Protein AF-X2D7V7-F1 (afdb_monomer)

InterPro domains:
  IPR045878 Guanine nucleotide-binding protein subunit gamma 1/2 [PTHR35129] (23-104)

Radius of gyration: 42.91 Å; Cα contacts (8 Å, |Δi|>4): 6; chains: 1; bounding box: 76×54×122 Å

Structure (mmCIF, N/CA/C/O backbone):
data_AF-X2D7V7-F1
#
_entry.id   AF-X2D7V7-F1
#
loop_
_atom_site.group_PDB
_atom_site.id
_atom_site.type_symbol
_atom_site.label_atom_id
_atom_site.label_alt_id
_atom_site.label_comp_id
_atom_site.label_asym_id
_atom_site.label_entity_id
_atom_site.label_seq_id
_atom_site.pdbx_PDB_ins_code
_atom_site.Cartn_x
_atom_site.Cartn_y
_atom_site.Cartn_z
_atom_site.occupancy
_atom_site.B_iso_or_equiv
_atom_site.auth_seq_id
_atom_site.auth_comp_id
_atom_site.auth_asym_id
_atom_site.auth_atom_id
_atom_site.pdbx_PDB_model_num
ATOM 1 N N . MET A 1 1 ? 44.837 27.126 -75.699 1.00 52.09 1 MET A N 1
ATOM 2 C CA . MET A 1 1 ? 45.375 27.272 -74.327 1.00 52.09 1 MET A CA 1
ATOM 3 C C . MET A 1 1 ? 44.235 27.600 -73.349 1.00 52.09 1 MET A C 1
ATOM 5 O O . MET A 1 1 ? 44.119 28.739 -72.933 1.00 52.09 1 MET A O 1
ATOM 9 N N . GLN A 1 2 ? 43.351 26.644 -73.019 1.00 55.84 2 GLN A N 1
ATOM 10 C CA . GLN A 1 2 ? 42.151 26.893 -72.178 1.00 55.84 2 GLN A CA 1
ATOM 11 C C . GLN A 1 2 ? 42.063 25.973 -70.940 1.00 55.84 2 GLN A C 1
ATOM 13 O O . GLN A 1 2 ? 40.981 25.667 -70.453 1.00 55.84 2 GLN A O 1
ATOM 18 N N . GLY A 1 3 ? 43.202 25.479 -70.442 1.00 59.16 3 GLY A N 1
ATOM 19 C CA . GLY A 1 3 ? 43.240 24.539 -69.311 1.00 59.16 3 GLY A CA 1
ATOM 20 C C . GLY A 1 3 ? 43.385 25.191 -67.931 1.00 59.16 3 GLY A C 1
ATOM 21 O O . GLY A 1 3 ? 43.137 24.545 -66.919 1.00 59.16 3 GLY A O 1
ATOM 22 N N . THR A 1 4 ? 43.781 26.464 -67.863 1.00 62.59 4 THR A N 1
ATOM 23 C CA . THR A 1 4 ? 44.323 27.057 -66.627 1.00 62.59 4 THR A CA 1
ATOM 24 C C . THR A 1 4 ? 43.307 27.805 -65.766 1.00 62.59 4 THR A C 1
ATOM 26 O O . THR A 1 4 ? 43.681 28.307 -64.717 1.00 62.59 4 THR A O 1
ATOM 29 N N . THR A 1 5 ? 42.038 27.897 -66.163 1.00 62.25 5 THR A N 1
ATOM 30 C CA . THR A 1 5 ? 40.996 28.611 -65.389 1.00 62.25 5 THR A CA 1
ATOM 31 C C . THR A 1 5 ? 39.962 27.680 -64.757 1.00 62.25 5 THR A C 1
ATOM 33 O O . THR A 1 5 ? 39.184 28.100 -63.897 1.00 62.25 5 THR A O 1
ATOM 36 N N . ARG A 1 6 ? 39.974 26.394 -65.133 1.00 68.56 6 ARG A N 1
ATOM 37 C CA . ARG A 1 6 ? 39.019 25.399 -64.635 1.00 68.56 6 ARG A CA 1
ATOM 38 C C . ARG A 1 6 ? 39.229 25.087 -63.152 1.00 68.56 6 ARG A C 1
A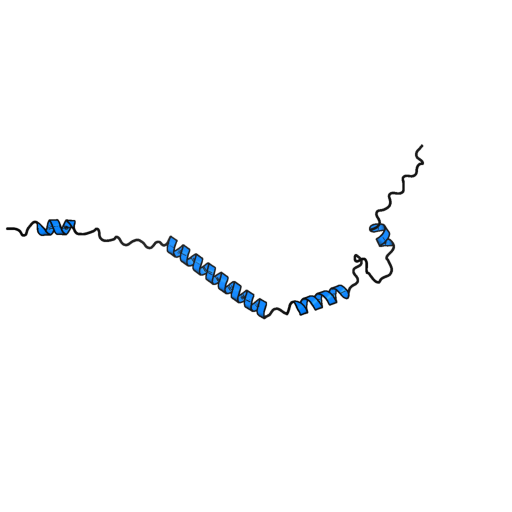TOM 40 O O . ARG A 1 6 ? 38.277 25.144 -62.386 1.00 68.56 6 ARG A O 1
ATOM 47 N N . TRP A 1 7 ? 40.480 24.905 -62.730 1.00 64.56 7 TRP A N 1
ATOM 48 C CA . TRP A 1 7 ? 40.823 24.586 -61.339 1.00 64.56 7 TRP A CA 1
ATOM 49 C C . TRP A 1 7 ? 40.481 25.714 -60.348 1.00 64.56 7 TRP A C 1
ATOM 51 O O . TRP A 1 7 ? 40.103 25.439 -59.214 1.00 64.56 7 TRP A O 1
ATOM 61 N N . ILE A 1 8 ? 40.534 26.981 -60.780 1.00 67.56 8 ILE A N 1
ATOM 62 C CA . ILE A 1 8 ? 40.134 28.138 -59.954 1.00 67.56 8 ILE A CA 1
ATOM 63 C C . ILE A 1 8 ? 38.614 28.144 -59.735 1.00 67.56 8 ILE A C 1
ATOM 65 O O . ILE A 1 8 ? 38.132 28.457 -58.645 1.00 67.56 8 ILE A O 1
ATOM 69 N N . SER A 1 9 ? 37.854 27.774 -60.768 1.00 70.62 9 SER A N 1
ATOM 70 C CA . SER A 1 9 ? 36.393 27.668 -60.688 1.00 70.62 9 SER A CA 1
ATOM 71 C C . SER A 1 9 ? 35.961 26.477 -59.829 1.00 70.62 9 SER A C 1
ATOM 73 O O . SER A 1 9 ? 34.990 26.582 -59.082 1.00 70.62 9 SER A O 1
ATOM 75 N N . ASP A 1 10 ? 36.719 25.379 -59.877 1.00 67.44 10 ASP A N 1
ATOM 76 C CA . ASP A 1 10 ? 36.491 24.198 -59.041 1.00 67.44 10 ASP A CA 1
ATOM 77 C C . ASP A 1 10 ? 36.838 24.464 -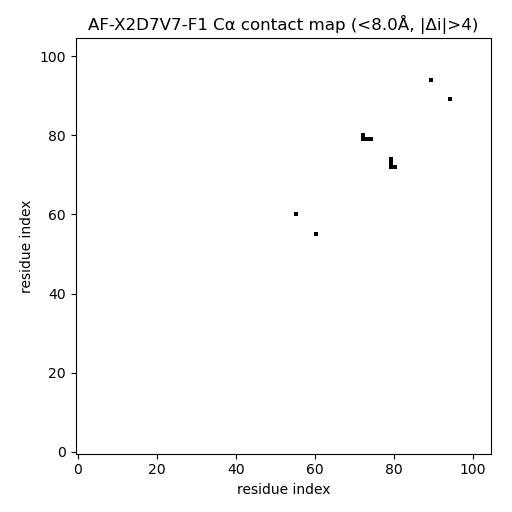57.565 1.00 67.44 10 ASP A C 1
ATOM 79 O O . ASP A 1 10 ? 36.100 24.032 -56.683 1.00 67.44 10 ASP A O 1
ATOM 83 N N . MET A 1 11 ? 37.869 25.270 -57.270 1.00 64.25 11 MET A N 1
ATOM 84 C CA . MET A 1 11 ? 38.186 25.694 -55.895 1.00 64.25 11 MET A CA 1
ATOM 85 C C . MET A 1 11 ? 37.090 26.558 -55.255 1.00 64.25 11 MET A C 1
ATOM 87 O O . MET A 1 11 ? 36.871 26.462 -54.051 1.00 64.25 11 MET A O 1
ATOM 91 N N . LYS A 1 12 ? 36.369 27.369 -56.041 1.00 64.56 12 LYS A N 1
ATOM 92 C CA . LYS A 1 12 ? 35.217 28.153 -55.553 1.00 64.56 12 LYS A CA 1
ATOM 93 C C . LYS A 1 12 ? 33.928 27.334 -55.393 1.00 64.56 12 LYS A C 1
ATOM 95 O O . LYS A 1 12 ? 32.979 27.848 -54.813 1.00 64.56 12 LYS A O 1
ATOM 100 N N . ARG A 1 13 ? 33.888 26.089 -55.888 1.00 64.06 13 ARG A N 1
ATOM 101 C CA . ARG A 1 13 ? 32.763 25.140 -55.747 1.00 64.06 13 ARG A CA 1
ATOM 102 C C . ARG A 1 13 ? 32.992 24.115 -54.627 1.00 64.06 13 ARG A C 1
ATOM 104 O O . ARG A 1 13 ? 32.190 23.204 -54.444 1.00 64.06 13 ARG A O 1
ATOM 111 N N . LEU A 1 14 ? 34.085 24.217 -53.877 1.00 67.44 14 LEU A N 1
ATOM 112 C CA . LEU A 1 14 ? 34.237 23.431 -52.660 1.00 67.44 14 LEU A CA 1
ATOM 113 C C . LEU A 1 14 ? 33.408 24.111 -51.570 1.00 67.44 14 LEU A C 1
ATOM 115 O O . LEU A 1 14 ? 33.876 25.031 -50.903 1.00 67.44 14 LEU A O 1
ATOM 119 N N . GLU A 1 15 ? 32.155 23.669 -51.434 1.00 66.75 15 GLU A N 1
ATOM 120 C CA . GLU A 1 15 ? 31.329 23.960 -50.262 1.00 66.75 15 GLU A CA 1
ATOM 121 C C . GLU A 1 15 ? 32.162 23.706 -48.996 1.00 66.75 15 GLU A C 1
ATOM 123 O O . GLU A 1 15 ? 32.895 22.705 -48.941 1.00 66.75 15 GLU A O 1
ATOM 128 N N . PRO A 1 16 ? 32.101 24.592 -47.986 1.00 68.12 16 PRO A N 1
ATOM 129 C CA . PRO A 1 16 ? 32.850 24.396 -46.758 1.00 68.12 16 PRO A CA 1
ATOM 130 C C . PRO A 1 16 ? 32.512 23.016 -46.195 1.00 68.12 16 PRO A C 1
ATOM 132 O O . PRO A 1 16 ? 31.350 22.696 -45.941 1.00 68.12 16 PRO A O 1
ATOM 135 N N . ARG A 1 17 ? 33.543 22.177 -46.036 1.00 66.25 17 ARG A N 1
ATOM 136 C CA . ARG A 1 17 ? 33.405 20.845 -45.443 1.00 66.25 17 ARG A CA 1
ATOM 137 C C . ARG A 1 17 ? 32.656 21.015 -44.118 1.00 66.25 17 ARG A C 1
ATOM 139 O O . ARG A 1 17 ? 33.124 21.819 -43.306 1.00 66.25 17 ARG A O 1
ATOM 146 N N . PRO A 1 18 ? 31.536 20.305 -43.881 1.00 61.94 18 PRO A N 1
ATOM 147 C CA . PRO A 1 18 ? 30.837 20.411 -42.612 1.00 61.94 18 PRO A CA 1
ATOM 148 C C . PRO A 1 18 ? 31.844 20.089 -41.513 1.00 61.94 18 PRO A C 1
ATOM 150 O O . PRO A 1 18 ? 32.447 19.011 -41.495 1.00 61.94 18 PRO A O 1
ATOM 153 N N . THR A 1 19 ? 32.106 21.071 -40.652 1.00 66.12 19 THR A N 1
ATOM 154 C CA . THR A 1 19 ? 32.930 20.851 -39.472 1.00 66.12 19 THR A CA 1
ATOM 155 C C . THR A 1 19 ? 32.243 19.776 -38.633 1.00 66.12 19 THR A C 1
ATOM 157 O O . THR A 1 19 ? 31.009 19.726 -38.605 1.00 66.12 19 THR A O 1
ATOM 160 N N . PRO A 1 20 ? 32.993 18.874 -37.977 1.00 64.69 20 PRO A N 1
ATOM 161 C CA . PRO A 1 20 ? 32.383 17.908 -37.081 1.00 64.69 20 PRO A CA 1
ATOM 162 C C . PRO A 1 20 ? 31.599 18.691 -36.026 1.00 64.69 20 PRO A C 1
ATOM 164 O O . PRO A 1 20 ? 32.191 19.404 -35.215 1.00 64.69 20 PRO A O 1
ATOM 167 N N . VAL A 1 21 ? 30.269 18.617 -36.077 1.00 67.62 21 VAL A N 1
ATOM 168 C CA . VAL A 1 21 ? 29.407 19.196 -35.049 1.00 67.62 21 VAL A CA 1
ATOM 169 C C . VAL A 1 21 ? 29.769 18.460 -33.768 1.00 67.62 21 VAL A C 1
ATOM 171 O O . VAL A 1 21 ? 29.532 17.257 -33.660 1.00 67.62 21 VAL A O 1
ATOM 174 N N . ALA A 1 22 ? 30.420 19.152 -32.831 1.00 67.81 22 ALA A N 1
ATOM 175 C CA . ALA A 1 22 ? 30.753 18.567 -31.542 1.00 67.81 22 ALA A CA 1
ATOM 176 C C . ALA A 1 22 ? 29.471 17.961 -30.936 1.00 67.81 22 ALA A C 1
ATOM 178 O O . ALA A 1 22 ? 28.419 18.611 -30.992 1.00 67.81 22 ALA A O 1
ATOM 179 N N . PRO A 1 23 ? 29.511 16.732 -30.386 1.00 6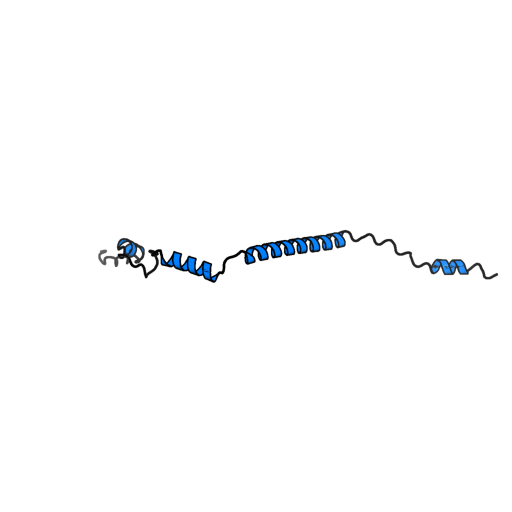9.75 23 PRO A N 1
ATOM 180 C CA . PRO A 1 23 ? 28.326 16.120 -29.807 1.00 69.75 23 PRO A CA 1
ATOM 181 C C . PRO A 1 23 ? 27.726 17.065 -28.764 1.00 69.75 23 PRO A C 1
ATOM 183 O O . PRO A 1 23 ? 28.438 17.549 -27.884 1.00 69.75 23 PRO A O 1
ATOM 186 N N . ASN A 1 24 ? 26.422 17.347 -28.844 1.00 80.69 24 ASN A N 1
ATOM 187 C CA . ASN A 1 24 ? 25.739 18.141 -27.823 1.00 80.69 24 ASN A CA 1
ATOM 188 C C . ASN A 1 24 ? 25.612 17.308 -26.535 1.00 80.69 24 ASN A C 1
ATOM 190 O O . ASN A 1 24 ? 24.569 16.706 -26.271 1.00 80.69 24 ASN A O 1
ATOM 194 N N . LEU A 1 25 ? 26.692 17.263 -25.750 1.00 87.75 25 LEU A N 1
ATOM 195 C CA . LEU A 1 25 ? 26.815 16.475 -24.522 1.00 87.75 25 LEU A CA 1
ATOM 196 C C . LEU A 1 25 ? 25.708 16.808 -23.515 1.00 87.75 25 LEU A C 1
ATOM 198 O O . LEU A 1 25 ? 25.160 15.900 -22.897 1.00 87.75 25 LEU A O 1
ATOM 202 N N . ARG A 1 26 ? 25.305 18.085 -23.421 1.00 85.62 26 ARG A N 1
ATOM 203 C CA . ARG A 1 26 ? 24.190 18.509 -22.558 1.00 85.62 26 ARG A CA 1
ATOM 204 C C . ARG A 1 26 ? 22.857 17.925 -23.013 1.00 85.62 26 ARG A C 1
ATOM 206 O O . ARG A 1 26 ? 22.100 17.415 -22.196 1.00 85.62 26 ARG A O 1
ATOM 213 N N . GLY A 1 27 ? 22.578 17.963 -24.316 1.00 89.56 27 GLY A N 1
ATOM 214 C CA . GLY A 1 27 ? 21.374 17.353 -24.882 1.00 89.56 27 GLY A CA 1
ATOM 215 C C . GLY A 1 27 ? 21.339 15.833 -24.697 1.00 89.56 27 GLY A C 1
ATOM 216 O O . GLY A 1 27 ? 20.273 15.268 -24.474 1.00 89.56 27 GLY A O 1
ATOM 217 N N . ILE A 1 28 ? 22.499 15.172 -24.751 1.00 93.31 28 ILE A N 1
ATOM 218 C CA . ILE A 1 28 ? 22.629 13.737 -24.463 1.00 93.31 28 ILE A CA 1
ATOM 219 C C . ILE A 1 28 ? 22.365 13.460 -22.977 1.00 93.31 28 ILE A C 1
ATOM 221 O O . ILE A 1 28 ? 21.532 12.612 -22.675 1.00 93.31 28 ILE A O 1
ATOM 225 N N . GLN A 1 29 ? 22.995 14.201 -22.059 1.00 94.25 29 GLN A N 1
ATOM 226 C CA . GLN A 1 29 ? 22.770 14.058 -20.614 1.00 94.25 29 GLN A CA 1
ATOM 227 C C . GLN A 1 29 ? 21.311 14.280 -20.223 1.00 94.25 29 GLN A C 1
ATOM 229 O O . GLN A 1 29 ? 20.779 13.498 -19.446 1.00 94.25 29 GLN A O 1
ATOM 234 N N . HIS A 1 30 ? 20.650 15.289 -20.794 1.00 93.62 30 HIS A N 1
ATOM 235 C CA . HIS A 1 30 ? 19.234 15.544 -20.537 1.00 93.62 30 HIS A CA 1
ATOM 236 C C . HIS A 1 30 ? 18.347 14.371 -20.978 1.00 93.62 30 HIS A C 1
ATOM 238 O O . HIS A 1 30 ? 17.456 13.947 -20.248 1.00 93.62 30 HIS A O 1
ATOM 244 N N . ARG A 1 31 ? 18.603 13.801 -22.164 1.00 95.75 31 ARG A N 1
ATOM 245 C CA . ARG A 1 31 ? 17.866 12.612 -22.619 1.00 95.75 31 ARG A CA 1
ATOM 246 C C . ARG A 1 31 ? 18.132 11.407 -21.718 1.00 95.75 31 ARG A C 1
ATOM 248 O O . ARG A 1 31 ? 17.189 10.719 -21.357 1.00 95.75 31 ARG A O 1
ATOM 255 N N . LEU A 1 32 ? 19.383 11.182 -21.313 1.00 97.25 32 LEU A N 1
ATOM 256 C CA . LEU A 1 32 ? 19.734 10.097 -20.392 1.00 97.25 32 LEU A CA 1
ATOM 257 C C . LEU A 1 32 ? 19.078 10.272 -19.017 1.00 97.25 32 LEU A C 1
ATOM 259 O O . LEU A 1 32 ? 18.570 9.303 -18.470 1.00 97.25 32 LEU A O 1
ATOM 263 N N . SER A 1 33 ? 19.021 11.490 -18.469 1.00 96.69 33 SER A N 1
ATOM 264 C CA . SER A 1 33 ? 18.342 11.729 -17.190 1.00 96.69 33 SER A CA 1
ATOM 265 C C . SER A 1 33 ? 16.839 11.485 -17.284 1.00 96.69 33 SER A C 1
ATOM 267 O O . SER A 1 33 ? 16.253 10.951 -16.349 1.00 96.69 33 SER A O 1
ATOM 269 N N . GLN A 1 34 ? 16.216 11.844 -18.410 1.00 97.62 34 GLN A N 1
ATOM 270 C CA . GLN A 1 34 ? 14.803 11.553 -18.649 1.00 97.62 34 GLN A CA 1
ATOM 271 C C . GLN A 1 34 ? 14.543 10.049 -18.767 1.00 97.62 34 GLN A C 1
ATOM 273 O O . GLN A 1 34 ? 13.592 9.561 -18.166 1.00 97.62 34 GLN A O 1
ATOM 278 N N . LEU A 1 35 ? 15.402 9.314 -19.481 1.00 98.31 35 LEU A N 1
ATOM 279 C CA . LEU A 1 35 ? 15.315 7.854 -19.571 1.00 98.31 35 LEU A CA 1
ATOM 280 C C . LEU A 1 35 ? 15.478 7.202 -18.197 1.00 98.31 35 LEU A C 1
ATOM 282 O O . LEU A 1 35 ? 14.600 6.457 -17.783 1.00 98.31 35 LEU A O 1
ATOM 286 N N . ASN A 1 36 ? 16.521 7.569 -17.448 1.00 98.25 36 ASN A N 1
ATOM 287 C CA . ASN A 1 36 ? 16.739 7.059 -16.094 1.00 98.25 36 ASN A CA 1
ATOM 288 C C . ASN A 1 36 ? 15.542 7.353 -15.182 1.00 98.25 36 ASN A C 1
ATOM 290 O O . ASN A 1 36 ? 15.152 6.514 -14.382 1.00 98.25 36 ASN A O 1
ATOM 294 N N . HIS A 1 37 ? 14.944 8.542 -15.288 1.00 98.25 37 HIS A N 1
ATOM 295 C CA . HIS A 1 37 ? 13.765 8.886 -14.502 1.00 98.25 37 HIS A CA 1
ATOM 296 C C . HIS A 1 37 ? 12.560 8.005 -14.851 1.00 98.25 37 HIS A C 1
ATOM 298 O O . HIS A 1 37 ? 11.887 7.525 -13.943 1.00 98.25 37 HIS A O 1
ATOM 304 N N . LEU A 1 38 ? 12.310 7.761 -16.140 1.00 98.69 38 LEU A N 1
ATOM 305 C CA . LEU A 1 38 ? 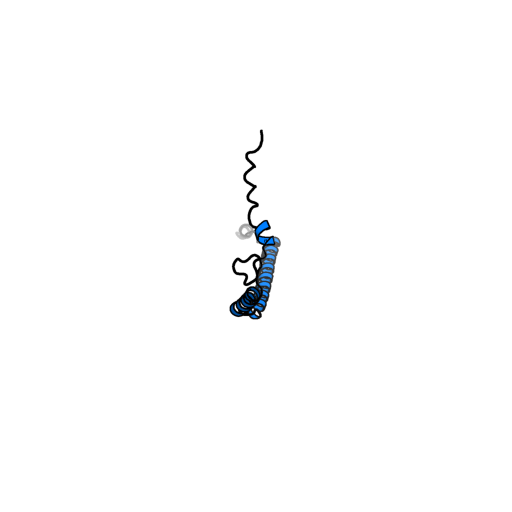11.243 6.863 -16.582 1.00 98.69 38 LEU A CA 1
ATOM 306 C C . LEU A 1 38 ? 11.496 5.421 -16.135 1.00 98.69 38 LEU A C 1
ATOM 308 O O . LEU A 1 38 ? 10.575 4.773 -15.660 1.00 98.69 38 LEU A O 1
ATOM 312 N N . GLU A 1 39 ? 12.735 4.937 -16.213 1.00 98.62 39 GLU A N 1
ATOM 313 C CA . GLU A 1 39 ? 13.103 3.609 -15.709 1.00 98.62 39 GLU A CA 1
ATOM 314 C C . GLU A 1 39 ? 12.836 3.467 -14.206 1.00 98.62 39 GLU A C 1
ATOM 316 O O . GLU A 1 39 ? 12.355 2.428 -13.765 1.00 98.62 39 GLU A O 1
ATOM 321 N N . GLN A 1 40 ? 13.110 4.507 -13.411 1.00 98.69 40 GLN A N 1
ATOM 322 C CA . GLN A 1 40 ? 12.773 4.504 -11.984 1.00 98.69 40 GLN A CA 1
ATOM 323 C C . GLN A 1 40 ? 11.260 4.507 -11.760 1.00 98.69 40 GLN A C 1
ATOM 325 O O . GLN A 1 40 ? 10.778 3.767 -10.912 1.00 98.69 40 GLN A O 1
ATOM 330 N N . GLN A 1 41 ? 10.502 5.298 -12.527 1.00 98.75 41 GLN A N 1
ATOM 331 C CA . GLN A 1 41 ? 9.040 5.294 -12.429 1.00 98.75 41 GLN A CA 1
ATOM 332 C C . GLN A 1 41 ? 8.439 3.934 -12.790 1.00 98.75 41 GLN A C 1
ATOM 334 O O . GLN A 1 41 ? 7.515 3.494 -12.118 1.00 98.75 41 GLN A O 1
ATOM 339 N N . ILE A 1 42 ? 8.968 3.261 -13.817 1.00 98.75 42 ILE A N 1
ATOM 340 C CA . ILE A 1 42 ? 8.519 1.919 -14.209 1.00 98.75 42 ILE A CA 1
ATOM 341 C C . ILE A 1 42 ? 8.716 0.942 -13.051 1.00 98.75 42 ILE A C 1
ATOM 343 O O . ILE A 1 42 ? 7.761 0.275 -12.677 1.00 98.75 42 ILE A O 1
ATOM 347 N N . LYS A 1 43 ? 9.903 0.926 -12.435 1.00 98.69 43 LYS A N 1
ATOM 348 C CA . LYS A 1 43 ? 10.178 0.057 -11.281 1.00 98.69 43 LYS A CA 1
ATOM 349 C C . LYS A 1 43 ? 9.233 0.327 -10.115 1.00 98.69 43 LYS A C 1
ATOM 351 O O . LYS A 1 43 ? 8.665 -0.604 -9.573 1.00 98.69 43 LYS A O 1
ATOM 356 N N . LEU A 1 44 ? 9.012 1.599 -9.780 1.00 98.69 44 LEU A N 1
ATOM 357 C CA . LEU A 1 44 ? 8.086 1.971 -8.707 1.00 98.69 44 LEU A CA 1
ATOM 358 C C . LEU A 1 44 ? 6.655 1.488 -8.980 1.00 98.69 44 LEU A C 1
ATOM 360 O O . LEU A 1 44 ? 5.983 1.032 -8.063 1.00 98.69 44 LEU A O 1
ATOM 364 N N . LEU A 1 45 ? 6.190 1.579 -10.228 1.00 98.69 45 LEU A N 1
ATOM 365 C CA . LEU A 1 45 ? 4.864 1.091 -10.608 1.00 98.69 45 LEU A CA 1
ATOM 366 C C . LEU A 1 45 ? 4.784 -0.440 -10.602 1.00 98.69 45 LEU A C 1
ATOM 368 O O . LEU A 1 45 ? 3.741 -0.988 -10.260 1.00 98.69 45 LEU A O 1
ATOM 372 N N . GLU A 1 46 ? 5.855 -1.129 -10.997 1.00 98.62 46 GLU A N 1
ATOM 373 C CA . GLU A 1 46 ? 5.947 -2.589 -10.902 1.00 98.62 46 GLU A CA 1
ATOM 374 C C . GLU A 1 46 ? 5.875 -3.045 -9.438 1.00 98.62 46 GLU A C 1
ATOM 376 O O . GLU A 1 46 ? 5.078 -3.931 -9.126 1.00 98.62 46 GLU A O 1
ATOM 381 N N . ASP A 1 47 ? 6.614 -2.380 -8.545 1.00 98.44 47 ASP A N 1
ATOM 382 C CA . ASP A 1 47 ? 6.584 -2.632 -7.101 1.00 98.44 47 ASP A CA 1
ATOM 383 C C . ASP A 1 47 ? 5.176 -2.366 -6.517 1.00 98.44 47 ASP A C 1
ATOM 385 O O . ASP A 1 47 ? 4.623 -3.209 -5.811 1.00 98.44 47 ASP A O 1
ATOM 389 N N . GLU A 1 48 ? 4.539 -1.236 -6.861 1.00 98.19 48 GLU A N 1
ATOM 390 C CA . GLU A 1 48 ? 3.175 -0.902 -6.407 1.00 98.19 48 GLU A CA 1
ATOM 391 C C . GLU A 1 48 ? 2.137 -1.925 -6.901 1.00 98.19 48 GLU A C 1
ATOM 393 O O . GLU A 1 48 ? 1.216 -2.295 -6.170 1.00 98.19 48 GLU A O 1
ATOM 398 N N . LEU A 1 49 ? 2.276 -2.419 -8.134 1.00 98.38 49 LEU A N 1
ATOM 399 C CA . LEU A 1 49 ? 1.400 -3.464 -8.665 1.00 98.38 49 LEU A CA 1
ATOM 400 C C . LEU A 1 49 ? 1.569 -4.790 -7.920 1.00 98.38 49 LEU A C 1
ATOM 402 O O . LEU A 1 49 ? 0.570 -5.477 -7.688 1.00 98.38 49 LEU A O 1
ATOM 406 N N . GLU A 1 50 ? 2.796 -5.153 -7.545 1.00 98.12 50 GLU A N 1
ATOM 407 C CA . GLU A 1 50 ? 3.054 -6.330 -6.716 1.00 98.12 50 GLU A CA 1
ATOM 408 C C . GLU A 1 50 ? 2.432 -6.168 -5.321 1.00 98.12 50 GLU A C 1
ATOM 410 O O . GLU A 1 50 ? 1.749 -7.077 -4.843 1.00 98.12 50 GLU A O 1
ATOM 415 N N . GLU A 1 51 ? 2.575 -5.000 -4.690 1.00 97.56 51 GLU A N 1
ATOM 416 C CA . GLU A 1 51 ? 1.909 -4.697 -3.420 1.00 97.56 51 GLU A CA 1
ATOM 417 C C . GLU A 1 51 ? 0.385 -4.814 -3.543 1.00 97.56 51 GLU A C 1
ATOM 419 O O . GLU A 1 51 ? -0.241 -5.537 -2.766 1.00 97.56 51 GLU A O 1
ATOM 424 N N . LEU A 1 52 ? -0.221 -4.185 -4.557 1.00 96.31 52 LEU A N 1
ATOM 425 C CA . LEU A 1 52 ? -1.663 -4.251 -4.810 1.00 96.31 52 LEU A CA 1
ATOM 426 C C . LEU A 1 52 ? -2.149 -5.679 -5.061 1.00 96.31 52 LEU A C 1
ATOM 428 O O . LEU A 1 52 ? -3.225 -6.045 -4.586 1.00 96.31 52 LEU A O 1
ATOM 432 N N . HIS A 1 53 ? -1.372 -6.499 -5.770 1.00 95.25 53 HIS A N 1
ATOM 433 C CA . HIS A 1 53 ? -1.707 -7.903 -5.994 1.00 95.25 53 HIS A CA 1
ATOM 434 C C . HIS A 1 53 ? -1.749 -8.707 -4.689 1.00 95.25 53 HIS A C 1
ATOM 436 O O . HIS A 1 53 ? -2.600 -9.583 -4.531 1.00 95.25 53 HIS A O 1
ATOM 442 N N . ASN A 1 54 ? -0.852 -8.385 -3.758 1.00 95.12 54 ASN A N 1
ATOM 443 C CA . ASN A 1 54 ? -0.751 -9.031 -2.455 1.00 95.12 54 ASN A CA 1
ATOM 444 C C . ASN A 1 54 ? -1.696 -8.426 -1.402 1.00 95.12 54 ASN A C 1
ATOM 446 O O . ASN A 1 54 ? -1.877 -9.018 -0.338 1.00 95.12 54 ASN A O 1
ATOM 450 N N . THR A 1 55 ? -2.298 -7.261 -1.666 1.00 95.56 55 THR A N 1
ATOM 451 C CA . THR A 1 55 ? -3.239 -6.635 -0.730 1.00 95.56 55 THR A CA 1
ATOM 452 C C . THR A 1 55 ? -4.569 -7.382 -0.643 1.00 95.56 55 THR A C 1
ATOM 454 O O . THR A 1 55 ? -5.153 -7.818 -1.638 1.00 95.56 55 THR A O 1
ATOM 457 N N . ASP A 1 56 ? -5.088 -7.494 0.579 1.00 93.94 56 ASP A N 1
ATOM 458 C CA . ASP A 1 56 ? -6.393 -8.091 0.827 1.00 93.94 56 ASP A CA 1
ATOM 459 C C . ASP A 1 56 ? -7.535 -7.247 0.251 1.00 93.94 56 ASP A C 1
ATOM 461 O O . ASP A 1 56 ? -7.470 -6.023 0.111 1.00 93.94 56 ASP A O 1
ATOM 465 N N . ARG A 1 57 ? -8.663 -7.907 -0.029 1.00 94.62 57 ARG A N 1
ATOM 466 C CA . ARG A 1 57 ? -9.864 -7.219 -0.511 1.00 94.62 57 ARG A CA 1
ATOM 467 C C . ARG A 1 57 ? -10.304 -6.162 0.500 1.00 94.62 57 ARG A C 1
ATOM 469 O O . ARG A 1 57 ? -10.618 -6.494 1.643 1.00 94.62 57 ARG A O 1
ATOM 476 N N . ALA A 1 58 ? -10.506 -4.933 0.029 1.00 95.38 58 ALA A N 1
ATOM 477 C CA . ALA A 1 58 ? -11.041 -3.842 0.846 1.00 95.38 58 ALA A CA 1
ATOM 478 C C . ALA A 1 58 ? -12.342 -4.230 1.576 1.00 95.38 58 ALA A C 1
ATOM 480 O O . ALA A 1 58 ? -12.528 -3.895 2.737 1.00 95.38 58 ALA A O 1
ATOM 481 N N . SER A 1 59 ? -13.218 -5.020 0.942 1.00 95.75 59 SER A N 1
ATOM 482 C CA . SER A 1 59 ? -14.454 -5.519 1.566 1.00 95.75 59 SER A CA 1
ATOM 483 C C . SER A 1 59 ? -14.230 -6.389 2.808 1.00 95.75 59 SER A C 1
ATOM 485 O O . SER A 1 59 ? -15.102 -6.449 3.672 1.00 95.75 59 SER A O 1
ATOM 487 N N . THR A 1 60 ? -13.113 -7.116 2.863 1.00 95.38 60 THR A N 1
ATOM 488 C CA . THR A 1 60 ? -12.742 -7.959 4.006 1.00 95.38 60 THR A CA 1
ATOM 489 C C . THR A 1 60 ? -12.175 -7.079 5.110 1.00 95.38 60 THR A C 1
ATOM 491 O O . THR A 1 60 ? -12.736 -7.046 6.198 1.00 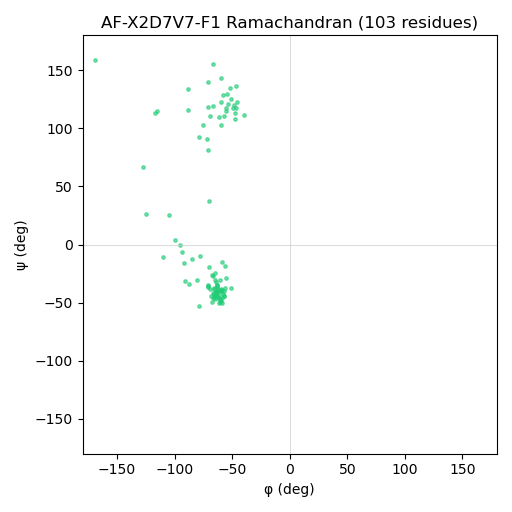95.38 60 THR A O 1
ATOM 494 N N . VAL A 1 61 ? -11.178 -6.253 4.782 1.00 95.88 61 VAL A N 1
ATOM 495 C CA . VAL A 1 61 ? -10.549 -5.325 5.734 1.00 95.88 61 VAL A CA 1
ATOM 496 C C . VAL A 1 61 ? -11.578 -4.379 6.363 1.00 95.88 61 VAL A C 1
ATOM 498 O O . VAL A 1 61 ? -11.607 -4.207 7.577 1.00 95.88 61 VAL A O 1
ATOM 501 N N . CYS A 1 62 ? -12.491 -3.806 5.572 1.00 96.50 62 CYS A N 1
ATOM 502 C CA . CYS A 1 62 ? -13.544 -2.934 6.096 1.00 96.50 62 CYS A CA 1
ATOM 503 C C . CYS A 1 62 ? -14.504 -3.667 7.040 1.00 96.50 62 CYS A C 1
ATOM 505 O O . CYS A 1 62 ? -14.978 -3.065 8.001 1.00 96.50 62 CYS A O 1
ATOM 507 N N . ARG A 1 63 ? -14.797 -4.950 6.795 1.00 96.19 63 ARG A N 1
ATOM 508 C CA . ARG A 1 63 ? -15.631 -5.750 7.700 1.00 96.19 63 ARG A CA 1
ATOM 509 C C . ARG A 1 63 ? -14.935 -5.939 9.041 1.00 96.19 63 ARG A C 1
ATOM 511 O O . ARG A 1 63 ? -15.573 -5.737 10.066 1.00 96.19 63 ARG A O 1
ATOM 518 N N . ASP A 1 64 ? -13.649 -6.264 9.027 1.00 95.38 64 ASP A N 1
ATOM 519 C CA . ASP A 1 64 ? -12.866 -6.472 10.246 1.00 95.38 64 ASP A CA 1
ATOM 520 C C . ASP A 1 64 ? -12.759 -5.180 11.064 1.00 95.38 64 ASP A C 1
ATOM 522 O O . ASP A 1 64 ? -12.920 -5.192 12.287 1.00 95.38 64 ASP A O 1
ATOM 526 N N . VAL A 1 65 ? -12.581 -4.042 10.385 1.00 94.75 65 VAL A N 1
ATOM 527 C CA . VAL A 1 65 ? -12.617 -2.715 11.013 1.00 94.75 65 VAL A CA 1
ATOM 528 C C . VAL A 1 65 ? -13.977 -2.456 11.660 1.00 94.75 65 VAL A C 1
ATOM 530 O O . VAL A 1 65 ? -14.018 -2.089 12.831 1.00 94.75 65 VAL A O 1
ATOM 533 N N . LEU A 1 66 ? -15.084 -2.687 10.945 1.00 93.19 66 LEU A N 1
ATOM 534 C CA . LEU A 1 66 ? -16.431 -2.505 11.496 1.00 93.19 66 LEU A CA 1
ATOM 535 C C . LEU A 1 66 ? -16.677 -3.411 12.705 1.00 93.19 66 LEU A C 1
ATOM 537 O O . LEU A 1 66 ? -17.105 -2.922 13.743 1.00 93.19 66 LEU A O 1
ATOM 541 N N . MET A 1 67 ? -16.325 -4.698 12.620 1.00 92.62 67 MET A N 1
ATOM 542 C CA . MET A 1 67 ? -16.454 -5.628 13.747 1.00 92.62 67 MET A CA 1
ATOM 543 C C . MET A 1 67 ? -15.645 -5.163 14.961 1.00 92.62 67 MET A C 1
ATOM 545 O O . MET A 1 67 ? -16.110 -5.267 16.094 1.00 92.62 67 MET A O 1
ATOM 549 N N . THR A 1 68 ? -14.447 -4.623 14.734 1.00 91.00 68 THR A N 1
ATOM 550 C CA . THR A 1 68 ? -13.595 -4.101 15.807 1.00 91.00 68 THR A CA 1
ATOM 551 C C . THR A 1 68 ? -14.216 -2.868 16.459 1.00 91.00 68 THR A C 1
ATOM 553 O O . THR A 1 68 ? -14.266 -2.791 17.687 1.00 91.00 68 THR A O 1
ATOM 556 N N . VAL A 1 69 ? 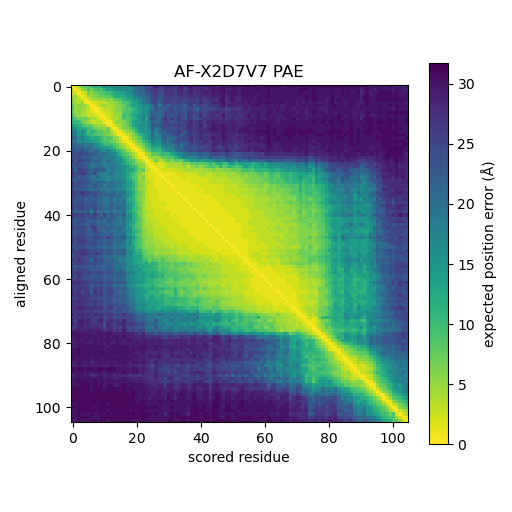-14.711 -1.925 15.656 1.00 89.62 69 VAL A N 1
ATOM 557 C CA . VAL A 1 69 ? -15.351 -0.694 16.138 1.00 89.62 69 VAL A CA 1
ATOM 558 C C . VAL A 1 69 ? -16.643 -1.010 16.893 1.00 89.62 69 VAL A C 1
ATOM 560 O O . VAL A 1 69 ? -16.807 -0.546 18.016 1.00 89.62 69 VAL A O 1
ATOM 563 N N . ASP A 1 70 ? -17.503 -1.870 16.346 1.00 85.31 70 ASP A N 1
ATOM 564 C CA . ASP A 1 70 ? -18.776 -2.253 16.971 1.00 85.31 70 ASP A CA 1
ATOM 565 C C . ASP A 1 70 ? -18.581 -3.054 18.270 1.00 85.31 70 ASP A C 1
ATOM 567 O O . ASP A 1 70 ? -19.426 -3.016 19.165 1.00 85.31 70 ASP A O 1
ATOM 571 N N . SER A 1 71 ? -17.465 -3.780 18.410 1.00 84.81 71 SER A N 1
ATOM 572 C CA . SER A 1 71 ? -17.190 -4.589 19.606 1.00 84.81 71 SER A CA 1
ATOM 573 C C . SER A 1 71 ? -16.892 -3.767 20.864 1.00 84.81 71 SER A C 1
ATOM 575 O O . SER A 1 71 ? -16.980 -4.293 21.978 1.00 84.81 71 SER A O 1
ATOM 577 N N . ARG A 1 72 ? -16.511 -2.491 20.712 1.00 80.62 72 ARG A N 1
ATOM 578 C CA . ARG A 1 72 ? -16.091 -1.626 21.817 1.00 80.62 72 ARG A CA 1
ATOM 579 C C . ARG A 1 72 ? -17.063 -0.457 21.991 1.00 80.62 72 ARG A C 1
ATOM 581 O O . ARG A 1 72 ? -17.114 0.412 21.128 1.00 80.62 72 ARG A O 1
ATOM 588 N N . PRO A 1 73 ? -17.786 -0.373 23.123 1.00 75.06 73 PRO A N 1
ATOM 589 C CA . PRO A 1 73 ? -18.613 0.791 23.410 1.00 75.06 73 PRO A CA 1
ATOM 590 C C . PRO A 1 73 ? -17.723 2.025 23.620 1.00 75.06 73 PRO A C 1
ATOM 592 O O . PRO A 1 73 ? -16.885 2.048 24.522 1.00 75.06 73 PRO A O 1
ATOM 595 N N . ASP A 1 74 ? -17.901 3.050 22.788 1.00 76.81 74 ASP A N 1
ATOM 596 C CA . ASP A 1 74 ? -17.192 4.328 22.898 1.00 76.81 74 ASP A CA 1
ATOM 597 C C . ASP A 1 74 ? -17.960 5.287 23.814 1.00 76.81 74 ASP A C 1
ATOM 599 O O . ASP A 1 74 ? -19.057 5.720 23.474 1.00 76.81 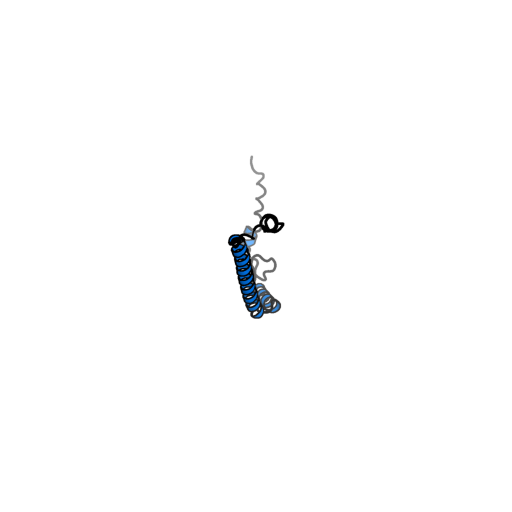74 ASP A O 1
ATOM 603 N N . ALA A 1 75 ? -17.367 5.660 24.952 1.00 73.31 75 ALA A N 1
ATOM 604 C CA . ALA A 1 75 ? -17.962 6.544 25.957 1.00 73.31 75 ALA A CA 1
ATOM 605 C C . ALA A 1 75 ? -18.413 7.918 25.420 1.00 73.31 75 ALA A C 1
ATOM 607 O O . ALA A 1 75 ? -19.225 8.580 26.065 1.00 73.31 75 ALA A O 1
ATOM 608 N N . PHE A 1 76 ? -17.911 8.345 24.259 1.00 74.31 76 PHE A N 1
ATOM 609 C CA . PHE A 1 76 ? -18.312 9.593 23.611 1.00 74.31 76 PHE A CA 1
ATOM 610 C C . PHE A 1 76 ? -19.433 9.427 22.579 1.00 74.31 76 PHE A C 1
ATOM 612 O O . PHE A 1 76 ? -19.954 10.429 22.083 1.00 74.31 76 PHE A O 1
ATOM 619 N N . LEU A 1 77 ? -19.839 8.194 22.263 1.00 75.12 77 LEU A N 1
ATOM 620 C CA . LEU A 1 77 ? -20.957 7.937 21.364 1.00 75.12 77 LEU A CA 1
ATOM 621 C C . LEU A 1 77 ? -22.289 7.885 22.142 1.00 75.12 77 LEU A C 1
ATOM 623 O O . LEU A 1 77 ? -22.384 7.185 23.155 1.00 75.12 77 LEU A O 1
ATOM 627 N N . PRO A 1 78 ? -23.356 8.562 21.653 1.00 64.25 78 PRO A N 1
ATOM 628 C CA . PRO A 1 78 ? -24.668 8.633 22.317 1.00 64.25 78 PRO A CA 1
ATOM 629 C C . PRO A 1 78 ? -25.353 7.281 22.563 1.00 64.25 78 PRO A C 1
ATOM 631 O O . PRO A 1 78 ? -26.329 7.206 23.302 1.00 64.25 78 PRO A O 1
ATOM 634 N N . SER A 1 79 ? -24.884 6.223 21.900 1.00 62.50 79 SER A N 1
ATOM 635 C CA . SER A 1 79 ? -25.492 4.888 21.878 1.00 62.50 79 SER A CA 1
ATOM 636 C C . SER A 1 79 ? -24.734 3.874 22.734 1.00 62.50 79 SER A C 1
ATOM 638 O O . SER A 1 79 ? -24.791 2.673 22.468 1.00 62.50 79 SER A O 1
ATOM 640 N N . THR A 1 80 ? -24.000 4.325 23.751 1.00 57.06 80 THR A N 1
ATOM 641 C CA . THR A 1 80 ? -23.349 3.408 24.684 1.00 57.06 80 THR A CA 1
ATOM 642 C C . THR A 1 80 ? -24.380 2.695 25.544 1.00 57.06 80 THR A C 1
ATOM 644 O O . THR A 1 80 ? -25.028 3.280 26.407 1.00 57.06 80 THR A O 1
ATOM 647 N N . ILE A 1 81 ? -24.529 1.389 25.313 1.00 59.00 81 ILE A N 1
ATOM 648 C CA . ILE A 1 81 ? -25.268 0.501 26.209 1.00 59.00 81 ILE A CA 1
ATOM 649 C C . ILE A 1 81 ? -24.411 0.334 27.469 1.00 59.00 81 ILE A C 1
ATOM 651 O O . ILE A 1 81 ? -23.530 -0.520 27.542 1.00 59.00 81 ILE A O 1
ATOM 655 N N . GLY A 1 82 ? -24.637 1.201 28.450 1.00 62.78 82 GLY A N 1
ATOM 656 C CA . GLY A 1 82 ? -23.960 1.192 29.740 1.00 62.78 82 GLY A CA 1
ATOM 657 C C . GLY A 1 82 ? -24.639 2.152 30.717 1.00 62.78 82 GLY A C 1
ATOM 658 O O . GLY A 1 82 ? -25.371 3.043 30.283 1.00 62.78 82 GLY A O 1
ATOM 659 N N . PRO A 1 83 ? -24.456 1.974 32.038 1.00 59.56 83 PRO A N 1
ATOM 660 C CA . PRO A 1 83 ? -24.989 2.912 33.012 1.00 59.56 83 PRO A CA 1
ATOM 661 C C . PRO A 1 83 ? -24.399 4.295 32.740 1.00 59.56 83 PRO A C 1
ATOM 663 O O . PRO A 1 83 ? -23.182 4.477 32.709 1.00 59.56 83 PRO A O 1
ATOM 666 N N . GLU A 1 84 ? -25.287 5.256 32.517 1.00 64.62 84 GLU A N 1
ATOM 667 C CA . GLU A 1 84 ? -24.941 6.643 32.258 1.00 64.62 84 GLU A CA 1
ATOM 668 C C . GLU A 1 84 ? -24.061 7.168 33.400 1.00 64.62 84 GLU A C 1
ATOM 670 O O . GLU A 1 84 ? -24.481 7.224 34.559 1.00 64.62 84 GLU A O 1
ATOM 675 N N . ASN A 1 85 ? -22.801 7.499 33.105 1.00 64.25 85 ASN A N 1
ATOM 676 C CA . ASN A 1 85 ? -21.893 7.970 34.139 1.00 64.25 85 ASN A CA 1
ATOM 677 C C . ASN A 1 85 ? -22.247 9.423 34.493 1.00 64.25 85 ASN A C 1
ATOM 679 O O . ASN A 1 85 ? -21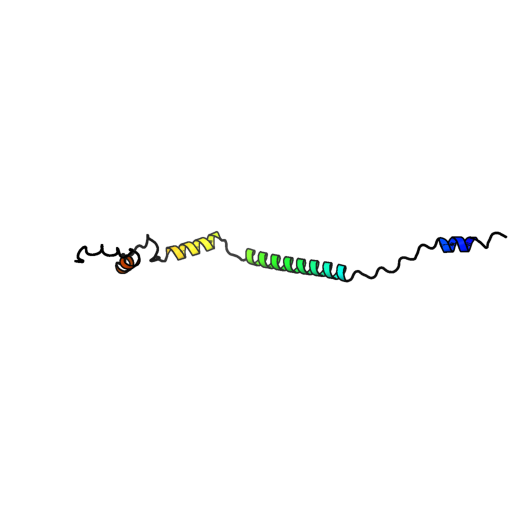.906 10.357 33.767 1.00 64.25 85 ASN A O 1
ATOM 683 N N . ALA A 1 86 ? -22.926 9.609 35.627 1.00 66.50 86 ALA A N 1
ATOM 684 C CA . ALA A 1 86 ? -23.404 10.911 36.094 1.00 66.50 86 ALA A CA 1
ATOM 685 C C . ALA A 1 86 ? -22.292 11.974 36.211 1.00 66.50 86 ALA A C 1
ATOM 687 O O . ALA A 1 86 ? -22.555 13.157 36.003 1.00 66.50 86 ALA A O 1
ATOM 688 N N . ALA A 1 87 ? -21.042 11.567 36.468 1.00 66.19 87 ALA A N 1
ATOM 689 C CA . ALA A 1 87 ? -19.906 12.488 36.527 1.00 66.19 87 ALA A CA 1
ATOM 690 C C . ALA A 1 87 ? -19.558 13.103 35.156 1.00 66.19 87 ALA A C 1
ATOM 692 O O . ALA A 1 87 ? -19.036 14.215 35.095 1.00 66.19 87 ALA A O 1
ATOM 693 N N . TRP A 1 88 ? -19.875 12.414 34.052 1.00 68.75 88 TRP A N 1
ATOM 694 C CA . TRP A 1 88 ? -19.625 12.903 32.691 1.00 68.75 88 TRP A CA 1
ATOM 695 C C . TRP A 1 88 ? -20.694 13.884 32.228 1.00 68.75 88 TRP A C 1
ATOM 697 O O . TRP A 1 88 ? -20.368 14.824 31.504 1.00 68.75 88 TRP A O 1
ATOM 707 N N . LYS A 1 89 ? -21.943 13.737 32.700 1.00 67.12 89 LYS A N 1
ATOM 708 C CA . LYS A 1 89 ? -22.975 14.759 32.477 1.00 67.12 89 LYS A CA 1
ATOM 709 C C . LYS A 1 89 ? -22.531 16.107 33.005 1.00 67.12 89 LYS A C 1
ATOM 711 O O . LYS A 1 89 ? -22.621 17.077 32.281 1.00 67.12 89 LYS A O 1
ATOM 716 N N . GLN A 1 90 ? -21.944 16.159 34.195 1.00 68.12 90 GLN A N 1
ATOM 717 C CA . GLN A 1 90 ? -21.482 17.415 34.785 1.00 68.12 90 GLN A CA 1
ATOM 718 C C . GLN A 1 90 ? -20.339 18.097 34.003 1.00 68.12 90 GLN A C 1
ATOM 720 O O . GLN A 1 90 ? -20.179 19.310 34.106 1.00 68.12 90 GLN A O 1
ATOM 725 N N . TRP A 1 91 ? -19.549 17.339 33.233 1.00 66.06 91 TRP A N 1
ATOM 726 C CA . TRP A 1 91 ? -18.479 17.873 32.377 1.00 66.06 91 TRP A CA 1
ATOM 727 C C . TRP A 1 91 ? -18.965 18.281 30.977 1.00 66.06 91 TRP A C 1
ATOM 729 O O . TRP A 1 91 ? -18.424 19.220 30.396 1.00 66.06 91 TRP A O 1
ATOM 739 N N . LEU A 1 92 ? -19.948 17.562 30.422 1.00 66.00 92 LEU A N 1
ATOM 740 C CA . LEU A 1 92 ? -20.491 17.795 29.074 1.00 66.00 92 LEU A CA 1
ATOM 741 C C . LEU A 1 92 ? -21.674 18.767 29.063 1.00 66.00 92 LEU A C 1
ATOM 743 O O . LEU A 1 92 ? -21.882 19.500 28.095 1.00 66.00 92 LEU A O 1
ATOM 747 N N . GLU A 1 93 ? -22.456 18.780 30.133 1.00 64.81 93 GLU A N 1
ATOM 748 C CA . GLU A 1 93 ? -23.449 19.802 30.391 1.00 64.81 93 GLU A CA 1
ATOM 749 C C . GLU A 1 93 ? -22.670 21.062 30.745 1.00 64.81 93 GLU A C 1
ATOM 751 O O . GLU A 1 93 ? -21.895 21.081 31.702 1.00 64.81 93 GLU A O 1
ATOM 756 N N . LYS A 1 94 ? -22.824 22.118 29.934 1.00 61.81 94 LYS A N 1
ATOM 757 C CA . LYS A 1 94 ? -22.338 23.441 30.327 1.00 61.81 94 LYS A CA 1
ATOM 758 C C . LYS A 1 94 ? -22.856 23.646 31.734 1.00 61.81 94 LYS A C 1
ATOM 760 O O . LYS A 1 94 ? -24.074 23.597 31.908 1.00 61.81 94 LYS A O 1
ATOM 765 N N . THR A 1 95 ? -21.965 23.847 32.707 1.00 56.25 95 THR A N 1
ATOM 766 C CA . THR A 1 95 ? -22.371 24.303 34.032 1.00 56.25 95 THR A CA 1
ATOM 767 C C . THR A 1 95 ? -23.304 25.462 33.759 1.00 56.25 95 THR A C 1
ATOM 769 O O . THR A 1 95 ? -22.863 26.477 33.214 1.00 56.25 95 THR A O 1
ATOM 772 N N . THR A 1 96 ? -24.606 25.270 33.981 1.00 58.47 96 THR A N 1
ATOM 773 C CA . THR A 1 96 ? -25.550 26.370 33.907 1.00 58.47 96 THR A CA 1
ATOM 774 C C . THR A 1 96 ? -25.013 27.303 34.956 1.00 58.47 96 THR A C 1
ATOM 776 O O . THR A 1 96 ? -25.115 26.967 36.139 1.00 58.47 96 THR A O 1
ATOM 779 N N . GLU A 1 97 ? -24.319 28.364 34.530 1.00 57.31 97 GLU A N 1
ATOM 780 C CA . GLU A 1 97 ? -23.856 29.387 35.445 1.00 57.31 97 GLU A CA 1
ATOM 781 C C . GLU A 1 97 ? -25.077 29.696 36.278 1.00 57.31 97 GLU A C 1
ATOM 783 O O . GLU A 1 97 ? -26.137 30.042 35.740 1.00 57.31 97 GLU A O 1
ATOM 788 N N . SER A 1 98 ? -24.974 29.344 37.560 1.00 56.06 98 SER A N 1
ATOM 789 C CA . SER A 1 98 ? -26.062 29.470 38.505 1.00 56.06 98 SER A CA 1
ATOM 790 C C . SER A 1 98 ? -26.606 30.861 38.277 1.00 56.06 98 SER A C 1
ATOM 792 O O . SER A 1 98 ? -25.825 31.807 38.405 1.00 56.06 98 SER A O 1
ATOM 794 N N . ARG A 1 99 ? -27.874 30.972 37.846 1.00 56.94 99 ARG A N 1
ATOM 795 C CA . ARG A 1 99 ? -28.554 32.262 37.698 1.00 56.94 99 ARG A CA 1
ATOM 796 C C . ARG A 1 99 ? -28.119 33.092 38.889 1.00 56.94 99 ARG A C 1
ATOM 798 O O . ARG A 1 99 ? -28.407 32.681 40.015 1.00 56.94 99 ARG A O 1
ATOM 805 N N . GLY A 1 100 ? -27.326 34.133 38.614 1.00 56.97 100 GLY A N 1
ATOM 806 C CA . GLY A 1 100 ? -26.681 34.929 39.642 1.00 56.97 100 GLY A CA 1
ATOM 807 C C . GLY A 1 100 ? -27.724 35.223 40.699 1.00 56.97 100 GLY A C 1
ATOM 808 O O . GLY A 1 100 ? -28.819 35.682 40.366 1.00 56.97 100 GLY A O 1
ATOM 809 N N . CYS A 1 101 ? -27.438 34.821 41.936 1.00 58.72 101 CYS A N 1
ATOM 810 C CA . CYS A 1 101 ? -28.314 35.098 43.055 1.00 58.72 101 CYS A CA 1
ATOM 811 C C . CYS A 1 101 ? -28.649 36.590 42.993 1.00 58.72 101 CYS A C 1
ATOM 813 O O . CYS A 1 101 ? -27.745 37.423 43.058 1.00 58.72 101 CYS A O 1
ATOM 815 N N . GLY A 1 102 ? -29.930 36.926 42.823 1.00 61.62 102 GLY A N 1
ATOM 816 C CA . GLY A 1 102 ? -30.438 38.299 42.838 1.00 61.62 102 GLY A CA 1
ATOM 817 C C . GLY A 1 102 ? -30.390 38.915 44.238 1.00 61.62 102 GLY A C 1
ATOM 818 O O . GLY A 1 102 ? -31.315 39.609 44.640 1.00 61.62 102 GLY A O 1
ATOM 819 N N . CYS A 1 103 ? -29.347 38.609 45.004 1.00 64.69 103 CYS A N 1
ATOM 820 C CA . CYS A 1 103 ? -29.085 39.136 46.327 1.00 64.69 103 CYS A CA 1
ATOM 821 C C . CYS A 1 103 ? -27.662 39.690 46.348 1.00 64.69 103 CYS A C 1
ATOM 823 O O . CYS A 1 103 ? -26.783 39.179 47.036 1.00 64.69 103 CYS A O 1
ATOM 825 N N . CYS A 1 104 ? -27.462 40.758 45.586 1.00 52.12 104 CYS A N 1
ATOM 826 C CA . CYS A 1 104 ? -26.509 41.792 45.946 1.00 52.12 104 CYS A CA 1
ATOM 827 C C . CYS A 1 104 ? -27.324 43.073 46.152 1.00 52.12 104 CYS A C 1
ATOM 829 O O . CYS A 1 104 ? -27.964 43.532 45.211 1.00 52.12 104 CYS A O 1
ATOM 831 N N . LEU A 1 105 ? -27.342 43.498 47.422 1.00 43.47 105 LEU A N 1
ATOM 832 C CA . LEU A 1 105 ? -27.533 44.841 47.995 1.00 43.47 105 LEU A CA 1
ATOM 833 C C . LEU A 1 105 ? -28.090 45.954 47.096 1.00 43.47 105 LEU A C 1
ATOM 835 O O . LEU A 1 105 ? -27.414 46.315 46.109 1.00 43.47 105 LEU A 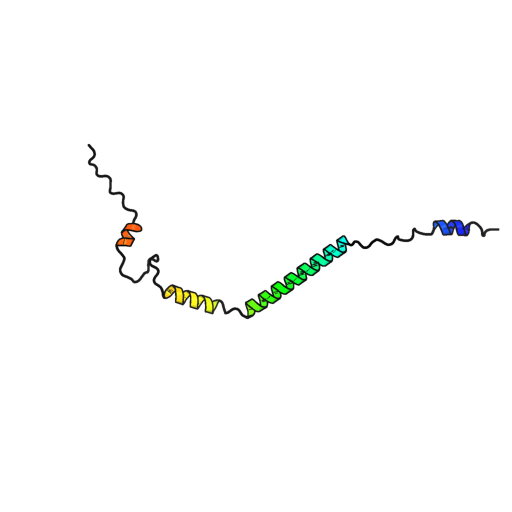O 1
#

Nearest PDB structures (foldseek):
  5vfq-assembly1_Z  TM=3.187E-01  e=6.570E+00  Homo sapiens

pLDDT: mean 78.24, std 16.32, range [43.47, 98.75]

Solvent-accessible surface area (backbone atoms only — not comparable to full-atom values): 6808 Å² total; per-residue (Å²): 142,83,76,85,61,56,63,62,56,52,63,74,63,59,70,81,73,82,69,84,76,72,78,61,60,66,64,48,51,53,51,50,51,52,51,54,50,49,56,50,51,50,50,53,52,54,52,50,48,53,52,58,70,72,50,76,58,64,75,55,55,51,46,54,51,48,53,56,55,73,73,48,81,47,91,88,47,97,79,46,93,62,86,80,58,68,75,53,49,64,72,71,44,72,74,71,72,68,76,73,74,92,77,73,133

Foldseek 3Di:
DPDPCVVVVVVVVPDPDPDPPPPPVVVVVVVVVVVVVVVVVVVVVVVVVVVVVPDDDPVVVVVVVVCVVVVDQDLPDPPRPDPNDPVVCCVPPDPPPPPPPPDDD

Organism: Picea abies (NCBI:txid3329)

Mean predicted aligned error: 17.67 Å

Sequence (105 aa):
MQGTTRWISDMKRLEPRPTPVAPNLRGIQHRLSQLNHLEQQIKLLEDELEELHNTDRASTVCRDVLMTVDSRPDAFLPSTIGPENAAWKQWLEKTTESRGCGCCL

Secondary structure (DSSP, 8-state):
---SSHHHHHHTT-PPPPP-----HHHHHHHHHHHHHHHHHHHHHHHHHHHHHHSPPHHHHHHHHHHHHHTS--TTSTT--S---HHHHHHHS--------S---